Protein 3VGP (pdb70)

Nearest PDB structures (foldseek):
  3vgp-assembly1_A  TM=1.006E+00  e=9.766E-30  Archaeoglobus fulgidus DSM 4304
  3vu0-assembly2_B  TM=8.487E-01  e=3.872E-16  Archaeoglobus fulgidus DSM 4304
  3vu0-assembly3_C  TM=8.153E-01  e=1.869E-16  Archaeoglobus fulgidus DSM 4304
  3vu0-assembly1_A  TM=8.130E-01  e=3.227E-16  Archaeoglobus fulgidus DSM 4304
  7zlj-assembly1_A  TM=4.701E-01  e=3.801E-03  Caenorhabditis elegans

Sequence (157 aa):
GPDLTEDWKEALEWRTSLEEQNYNPYEKPEYSVSWWDYGNWILYVSKKAVVANNFQAGAVDAAKFFTAKSEDEAIKIAKKRGVRYVVTADEITKDANNTKFPAIRIAGYNVDLTEGEILNFFNHTVLYRLHENAENLTHFRLVKEFGDVKIFEVVGS

Radius of gyration: 15.08 Å; Cα contacts (8 Å, |Δi|>4): 230; chains: 1; bounding box: 33×29×49 Å

Solvent-accessible surface area: 8640 Å² total

InterPro domains:
  IPR003674 Oligosaccharyl transferase, STT3 subunit [PTHR13872] (5-544)
  IPR048307 Oligosaccharyl transferase STT3, N-terminal domain [PF02516] (8-360)
  IPR054479 AglB-like, core domain [PF22627] (433-523)

Structure (mmCIF, N/CA/C/O backbone):
data_3VGP
#
_entry.id   3VGP
#
_cell.length_a   47.046
_cell.length_b   47.046
_cell.length_c   159.822
_cell.angle_alpha   90.00
_cell.angle_beta   90.00
_cell.angle_gamma   90.00
#
_symmetry.space_group_name_H-M   'P 41 21 2'
#
loop_
_entity.id
_entity.type
_entity.pdbx_description
1 polymer 'Transmembrane oligosaccharyl transferase, putative'
2 water water
#
loop_
_atom_site.group_PDB
_atom_site.id
_atom_site.type_symbol
_atom_site.label_atom_id
_atom_site.label_alt_id
_atom_site.label_comp_id
_atom_site.label_asym_id
_atom_site.label_entity_id
_atom_site.label_seq_id
_atom_site.pdbx_PDB_ins_code
_atom_site.Cartn_x
_atom_site.Cartn_y
_atom_site.Cartn_z
_atom_site.occupancy
_atom_site.B_iso_or_equiv
_atom_site.auth_seq_id
_atom_site.au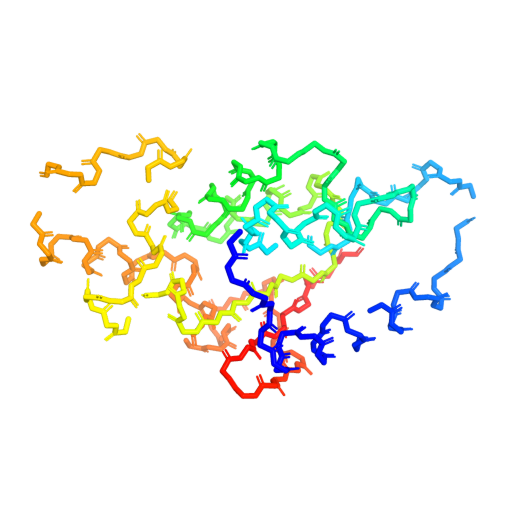th_comp_id
_atom_site.auth_asym_id
_atom_site.auth_atom_id
_atom_site.pdbx_PDB_model_num
ATOM 1 N N . GLY A 1 1 ? 26.069 24.622 33.264 1.00 32.16 428 GLY A N 1
ATOM 2 C CA . GLY A 1 1 ? 26.343 23.929 34.555 1.00 31.70 428 GLY A CA 1
ATOM 3 C C . GLY A 1 1 ? 27.519 22.978 34.445 1.00 32.21 428 GLY A C 1
ATOM 4 O O . GLY A 1 1 ? 28.190 22.947 33.416 1.00 32.25 428 GLY A O 1
ATOM 5 N N . PRO A 1 2 ? 27.799 22.188 35.493 1.00 32.39 429 PRO A N 1
ATOM 6 C CA . PRO A 1 2 ? 28.915 21.237 35.477 1.00 32.23 429 PRO A CA 1
ATOM 7 C C . PRO A 1 2 ? 28.802 20.213 34.348 1.00 31.42 429 PRO A C 1
ATOM 8 O O . PRO A 1 2 ? 27.703 19.894 33.892 1.00 30.87 429 PRO A O 1
ATOM 12 N N . ASP A 1 3 ? 29.944 19.709 33.894 1.00 29.98 430 ASP A N 1
ATOM 13 C CA . ASP A 1 3 ? 29.968 18.729 32.815 1.00 29.90 430 ASP A CA 1
ATOM 14 C C . ASP A 1 3 ? 29.134 17.504 33.167 1.00 29.15 430 ASP A C 1
ATOM 15 O O . ASP A 1 3 ? 29.022 17.131 34.333 1.00 29.92 430 ASP A O 1
ATOM 17 N N . LEU A 1 4 ? 28.544 16.883 32.149 1.00 29.15 431 LEU A N 1
ATOM 18 C CA . LEU A 1 4 ? 27.737 15.687 32.355 1.00 28.96 431 LEU A CA 1
ATOM 19 C C . LEU A 1 4 ? 28.633 14.580 32.886 1.00 29.07 431 LEU A C 1
ATOM 20 O O . LEU A 1 4 ? 29.800 14.486 32.505 1.00 29.06 431 LEU A O 1
ATOM 25 N N . THR A 1 5 ? 28.083 13.746 33.763 1.00 29.94 432 THR A N 1
ATOM 26 C CA . THR A 1 5 ? 28.835 12.638 34.333 1.00 30.08 432 THR A CA 1
ATOM 27 C C . THR A 1 5 ? 29.106 11.612 33.240 1.00 31.16 432 THR A C 1
ATOM 28 O O . THR A 1 5 ? 28.521 11.674 32.157 1.00 30.87 432 THR A O 1
ATOM 32 N N . GLU A 1 6 ? 29.988 10.664 33.533 1.00 30.90 433 GLU A N 1
ATOM 33 C CA . GLU A 1 6 ? 30.329 9.624 32.575 1.00 32.48 433 GLU A CA 1
ATOM 34 C C . GLU A 1 6 ? 29.112 8.769 32.245 1.00 31.26 433 GLU A C 1
ATOM 35 O O . GLU A 1 6 ? 28.927 8.361 31.098 1.00 31.61 433 GLU A O 1
ATOM 41 N N . ASP A 1 7 ? 28.282 8.499 33.248 1.00 29.58 434 ASP A N 1
ATOM 42 C CA . ASP A 1 7 ? 27.086 7.695 33.025 1.00 28.99 434 ASP A CA 1
ATOM 43 C C . ASP A 1 7 ? 26.149 8.405 32.059 1.00 29.03 434 ASP A C 1
ATOM 44 O O . ASP A 1 7 ? 25.536 7.770 31.203 1.00 27.39 434 ASP A O 1
ATOM 49 N N . TRP A 1 8 ? 26.033 9.723 32.200 1.00 27.77 435 TRP A N 1
ATOM 50 C CA . TRP A 1 8 ? 25.163 10.481 31.312 1.00 29.25 435 TRP A CA 1
ATOM 51 C C . TRP A 1 8 ? 25.709 10.480 29.894 1.00 29.99 435 TRP A C 1
ATOM 52 O O . TRP A 1 8 ? 24.958 10.291 28.936 1.00 30.48 435 TRP A O 1
ATOM 63 N N . LYS A 1 9 ? 27.016 10.692 29.757 1.00 30.61 436 LYS A N 1
ATOM 64 C CA . LYS A 1 9 ? 27.637 10.704 28.438 1.00 30.97 436 LYS A CA 1
ATOM 65 C C . LYS A 1 9 ? 27.466 9.350 27.759 1.00 30.24 436 LYS A C 1
ATOM 66 O O . LYS A 1 9 ? 27.200 9.283 26.560 1.00 28.94 436 LYS A O 1
ATOM 72 N N . GLU A 1 10 ? 27.617 8.281 28.539 1.00 29.97 437 GLU A N 1
ATOM 73 C CA . GLU A 1 10 ? 27.460 6.915 28.043 1.00 30.56 437 GLU A CA 1
ATOM 74 C C . GLU A 1 10 ? 26.023 6.660 27.602 1.00 28.61 437 GLU A C 1
ATOM 75 O O . GLU A 1 10 ? 25.777 6.069 26.551 1.00 28.43 437 GLU A O 1
ATOM 81 N N . ALA A 1 11 ? 25.076 7.087 28.430 1.00 26.52 438 ALA A N 1
ATOM 82 C CA . ALA A 1 11 ? 23.665 6.907 28.122 1.00 25.51 438 ALA A CA 1
ATOM 83 C C . ALA A 1 11 ? 23.329 7.643 26.830 1.00 25.85 438 ALA A C 1
ATOM 84 O O . ALA A 1 11 ? 22.657 7.103 25.952 1.00 25.64 438 ALA A O 1
ATOM 86 N N . LEU A 1 12 ? 23.801 8.881 26.714 1.00 25.65 439 LEU A N 1
ATOM 87 C CA . LEU A 1 12 ? 23.536 9.676 25.523 1.00 27.47 439 LEU A CA 1
ATOM 88 C C . LEU A 1 12 ? 24.154 9.039 24.285 1.00 27.32 439 LEU A C 1
ATOM 89 O O . LEU A 1 12 ? 23.590 9.122 23.196 1.00 28.21 439 LEU A O 1
ATOM 94 N N . GLU A 1 13 ? 25.305 8.395 24.455 1.00 27.49 440 GLU A N 1
ATOM 95 C CA . GLU A 1 13 ? 25.981 7.737 23.339 1.00 30.04 440 GLU A CA 1
ATOM 96 C C . GLU A 1 13 ? 25.239 6.469 22.921 1.00 28.66 440 GLU A C 1
ATOM 97 O O . GLU A 1 13 ? 25.181 6.134 21.736 1.00 29.56 440 GLU A O 1
ATOM 103 N N . TRP A 1 14 ? 24.677 5.761 23.896 1.00 26.68 441 TRP A N 1
ATOM 104 C CA . TRP A 1 14 ? 23.927 4.542 23.610 1.00 23.11 441 TRP A CA 1
ATOM 105 C C . TRP A 1 14 ? 22.673 4.897 22.815 1.00 22.55 441 TRP A C 1
ATOM 106 O O . TRP A 1 14 ? 22.287 4.184 21.885 1.00 21.70 441 TRP A O 1
ATOM 125 N N . ARG A 1 16 ? 22.221 7.712 20.980 1.00 27.69 443 ARG A N 1
ATOM 126 C CA . ARG A 1 16 ? 22.596 8.260 19.681 1.00 29.45 443 ARG A CA 1
ATOM 127 C C . ARG A 1 16 ? 22.828 7.098 18.721 1.00 30.63 443 ARG A C 1
ATOM 128 O O . ARG A 1 16 ? 22.376 7.122 17.578 1.00 31.78 443 ARG A O 1
ATOM 130 N N . THR A 1 17 ? 23.526 6.075 19.203 1.00 30.78 444 THR A N 1
ATOM 131 C CA . THR 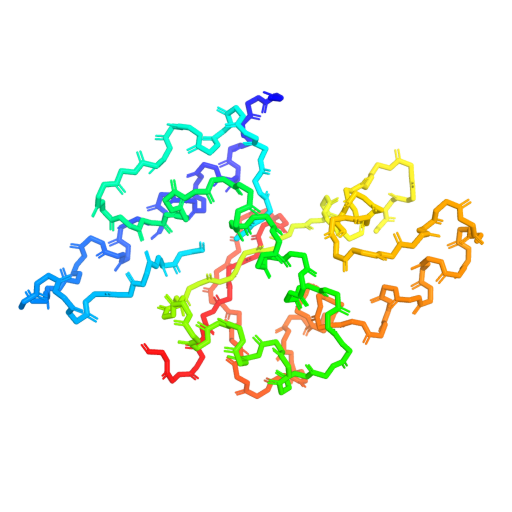A 1 17 ? 23.817 4.896 18.399 1.00 31.31 444 THR A CA 1
ATOM 132 C C . THR A 1 17 ? 22.524 4.199 17.995 1.00 30.98 444 THR A C 1
ATOM 133 O O . THR A 1 17 ? 22.374 3.751 16.860 1.00 30.67 444 THR A O 1
ATOM 137 N N . SER A 1 18 ? 21.581 4.117 18.926 1.00 29.01 445 SER A N 1
ATOM 138 C CA . SER A 1 18 ? 20.302 3.478 18.644 1.00 31.24 445 SER A CA 1
ATOM 139 C C . SER A 1 18 ? 19.488 4.295 17.644 1.00 31.72 445 SER A C 1
ATOM 140 O O . SER A 1 18 ? 18.748 3.739 16.834 1.00 33.50 445 SER A O 1
ATOM 143 N N . LEU A 1 19 ? 19.631 5.617 17.705 1.00 32.64 446 LEU A N 1
ATOM 144 C CA . LEU A 1 19 ? 18.901 6.519 16.815 1.00 32.55 446 LEU A CA 1
ATOM 145 C C . LEU A 1 19 ? 19.572 6.680 15.456 1.00 34.23 446 LEU A C 1
ATOM 146 O O . LEU A 1 19 ? 18.911 6.948 14.458 1.00 33.18 446 LEU A O 1
ATOM 151 N N . GLU A 1 20 ? 20.890 6.529 15.427 1.00 36.79 447 GLU A N 1
ATOM 152 C CA . GLU A 1 20 ? 21.660 6.674 14.189 1.00 39.34 447 GLU A CA 1
ATOM 153 C C . GLU A 1 20 ? 21.187 5.734 13.078 1.00 40.09 447 GLU A C 1
ATOM 154 O O . GLU A 1 20 ? 21.335 6.025 11.894 1.00 39.90 447 GLU A O 1
ATOM 160 N N . GLU A 1 21 ? 20.623 4.604 13.484 1.00 41.47 448 GLU A N 1
ATOM 161 C CA . GLU A 1 21 ? 20.138 3.577 12.568 1.00 44.21 448 GLU A CA 1
ATOM 162 C C . GLU A 1 21 ? 18.813 3.934 11.884 1.00 44.49 448 GLU A C 1
ATOM 163 O O . GLU A 1 21 ? 18.423 3.313 10.896 1.00 45.87 448 GLU A O 1
ATOM 169 N N . GLN A 1 22 ? 18.122 4.937 12.414 1.00 45.65 449 GLN A N 1
ATOM 170 C CA . GLN A 1 22 ? 16.838 5.355 11.855 1.00 45.46 449 GLN A CA 1
ATOM 171 C C . GLN A 1 22 ? 16.966 5.965 10.462 1.00 45.83 449 GLN A C 1
ATOM 172 O O . GLN A 1 22 ? 17.920 6.691 10.175 1.00 45.79 449 GLN A O 1
ATOM 174 N N . ASN A 1 23 ? 15.997 5.656 9.602 1.00 45.65 450 ASN A N 1
ATOM 175 C CA . ASN A 1 23 ? 15.957 6.166 8.233 1.00 46.37 450 ASN A CA 1
ATOM 176 C C . ASN A 1 23 ? 14.529 6.600 7.913 1.00 46.37 450 ASN A C 1
ATOM 177 O O . ASN A 1 23 ? 13.604 5.784 7.926 1.00 46.43 450 ASN A O 1
ATOM 182 N N . TYR A 1 24 ? 14.356 7.885 7.622 1.00 46.22 451 TYR A N 1
ATOM 183 C CA . TYR A 1 24 ? 13.041 8.428 7.303 1.00 46.19 451 TYR A CA 1
ATOM 184 C C . TYR A 1 24 ? 12.967 8.869 5.848 1.00 46.93 451 TYR A C 1
ATOM 185 O O . TYR A 1 24 ? 13.857 9.560 5.352 1.00 48.89 451 TYR A O 1
ATOM 194 N N . ASN A 1 26 ? 11.300 10.792 4.208 1.00 45.24 453 ASN A N 1
ATOM 195 C CA . ASN A 1 26 ? 11.082 12.219 4.367 1.00 44.85 453 ASN A CA 1
ATOM 196 C C . ASN A 1 26 ? 11.549 12.694 5.748 1.00 44.11 453 ASN A C 1
ATOM 197 O O . ASN A 1 26 ? 11.377 12.001 6.754 1.00 44.56 453 ASN A O 1
ATOM 199 N N . PRO A 1 27 ? 12.137 13.898 5.816 1.00 44.19 454 PRO A N 1
ATOM 200 C CA . PRO A 1 27 ? 12.623 14.450 7.086 1.00 42.83 454 PRO A CA 1
ATOM 201 C C . PRO A 1 27 ? 11.478 15.009 7.932 1.00 41.71 454 PRO A C 1
ATOM 202 O O . PRO A 1 27 ? 11.657 15.380 9.097 1.00 41.72 454 PRO A O 1
ATOM 206 N N . TYR A 1 28 ? 10.290 15.022 7.338 1.00 41.29 455 TYR A N 1
ATOM 207 C CA . TYR A 1 28 ? 9.100 15.541 7.993 1.00 38.81 455 TYR A CA 1
ATOM 208 C C . TYR A 1 28 ? 8.355 14.519 8.840 1.00 37.87 455 TYR A C 1
ATOM 209 O O . TYR A 1 28 ? 7.566 14.896 9.706 1.00 37.19 455 TYR A O 1
ATOM 218 N N . GLU A 1 29 ? 8.601 13.232 8.609 1.00 36.52 456 GLU A N 1
ATOM 219 C CA . GLU A 1 29 ? 7.947 12.203 9.413 1.00 36.31 456 GLU A CA 1
ATOM 220 C C . GLU A 1 29 ? 8.713 12.086 10.729 1.00 35.12 456 GLU A C 1
ATOM 221 O O . GLU A 1 29 ? 8.211 11.534 11.710 1.00 35.59 456 GLU A O 1
ATOM 223 N N . LYS A 1 30 ? 9.927 12.627 10.734 1.00 33.11 457 LYS A N 1
ATOM 224 C CA . LYS A 1 30 ? 10.801 12.590 11.897 1.00 31.81 457 LYS A CA 1
ATOM 225 C C . LYS A 1 30 ? 10.200 13.323 13.094 1.00 29.39 457 LYS A C 1
ATOM 226 O O . LYS A 1 30 ? 9.634 14.401 12.950 1.00 29.27 457 LYS A O 1
ATOM 232 N N . PRO A 1 31 ? 10.317 12.737 14.296 1.00 29.22 458 PRO A N 1
ATOM 233 C CA . PRO A 1 31 ? 9.788 13.328 15.532 1.00 27.49 458 PRO A CA 1
ATOM 234 C C . PRO A 1 31 ? 10.361 14.718 15.810 1.00 26.34 458 PRO A C 1
ATOM 235 O O . PRO A 1 31 ? 11.448 15.048 15.330 1.00 26.74 458 PRO A O 1
ATOM 239 N N . GLU A 1 32 ? 9.636 15.529 16.582 1.00 22.63 459 GLU A N 1
ATOM 240 C CA . GLU A 1 32 ? 10.131 16.861 16.926 1.00 22.11 459 GLU A CA 1
ATOM 241 C C . GLU A 1 32 ? 11.502 16.656 17.556 1.00 22.01 459 GLU A C 1
ATOM 242 O O . GLU A 1 32 ? 12.445 17.395 17.278 1.00 23.10 459 GLU A O 1
ATOM 248 N N . TYR A 1 33 ? 11.597 15.650 18.421 1.00 19.34 460 TYR A N 1
ATOM 249 C CA . TYR A 1 33 ? 12.863 15.267 19.032 1.00 17.53 460 TYR A CA 1
ATOM 250 C C . TYR A 1 33 ? 12.725 13.863 19.611 1.00 17.73 460 TYR A C 1
ATOM 251 O O . TYR A 1 33 ? 11.622 13.417 19.919 1.00 18.33 460 TYR A O 1
ATOM 260 N N . SER A 1 34 ? 13.850 13.170 19.737 1.00 17.03 461 SER A N 1
ATOM 261 C CA . SER A 1 34 ? 13.861 11.784 20.187 1.00 17.72 461 SER A CA 1
ATOM 262 C C . SER A 1 34 ? 14.055 11.492 21.662 1.00 17.58 461 SER A C 1
ATOM 263 O O . SER A 1 34 ? 13.571 10.475 22.157 1.00 16.19 461 SER A O 1
ATOM 266 N N . VAL A 1 35 ? 14.769 12.365 22.356 1.00 16.42 462 VAL A N 1
ATOM 267 C CA . VAL A 1 35 ? 15.054 12.132 23.762 1.00 16.19 462 VAL A CA 1
ATOM 268 C C . VAL A 1 35 ? 14.491 13.194 24.688 1.00 16.26 462 VAL A C 1
ATOM 269 O O . VAL A 1 35 ? 14.691 14.388 24.472 1.00 16.25 462 VAL A O 1
ATOM 281 N N . SER A 1 37 ? 14.651 14.556 28.435 1.00 20.32 464 SER A N 1
ATOM 282 C CA . SER A 1 37 ? 15.423 14.507 29.668 1.00 21.62 464 SER A CA 1
ATOM 283 C C . SER A 1 37 ? 15.459 15.903 30.273 1.00 22.71 464 SER A C 1
ATOM 284 O O . SER A 1 37 ? 15.037 16.871 29.634 1.00 20.90 464 SER A O 1
ATOM 287 N N . TRP A 1 38 ? 15.954 16.000 31.504 1.00 21.31 465 TRP A N 1
ATOM 288 C CA . TRP A 1 38 ? 16.056 17.279 32.187 1.00 22.24 465 TRP A CA 1
ATOM 289 C C . TRP A 1 38 ? 17.457 17.800 31.926 1.00 23.35 465 TRP A C 1
ATOM 290 O O . TRP A 1 38 ? 18.433 17.313 32.496 1.00 23.86 465 TRP A O 1
ATOM 301 N N . TRP A 1 39 ? 17.542 18.802 31.061 1.00 24.94 466 TRP A N 1
ATOM 302 C CA . TRP A 1 39 ? 18.820 19.369 30.677 1.00 25.45 466 TRP A CA 1
ATOM 303 C C . TRP A 1 39 ? 19.243 20.645 31.369 1.00 24.99 466 TRP A C 1
ATOM 304 O O . TRP A 1 39 ? 18.418 21.449 31.795 1.00 24.97 466 TRP A O 1
ATOM 315 N N . ASP A 1 40 ? 20.558 20.804 31.456 1.00 26.84 467 ASP A N 1
ATOM 316 C CA . ASP A 1 40 ? 21.176 22.010 31.974 1.00 28.05 467 ASP A CA 1
ATOM 317 C C . ASP A 1 40 ? 21.563 22.649 30.645 1.00 26.04 467 ASP A C 1
ATOM 318 O O . ASP A 1 40 ? 22.082 21.966 29.758 1.00 26.39 467 ASP A O 1
ATOM 323 N N . TYR A 1 41 ? 21.290 23.936 30.489 1.00 26.50 468 TYR A N 1
ATOM 324 C CA . TYR A 1 41 ? 21.596 24.620 29.241 1.00 26.39 468 TYR A CA 1
ATOM 325 C C . TYR A 1 41 ? 23.006 24.362 28.716 1.00 27.29 468 TYR A C 1
ATOM 326 O O . TYR A 1 41 ? 23.191 24.081 27.532 1.00 25.66 468 TYR A O 1
ATOM 335 N N . GLY A 1 42 ? 23.996 24.451 29.599 1.00 27.59 469 GLY A N 1
ATOM 336 C CA . GLY A 1 42 ? 25.374 24.233 29.191 1.00 28.72 469 GLY A CA 1
ATOM 337 C C . GLY A 1 42 ? 25.643 22.899 28.522 1.00 28.78 469 GLY A C 1
ATOM 338 O O . GLY A 1 42 ? 26.497 22.801 27.643 1.00 30.83 469 GLY A O 1
ATOM 339 N N . ASN A 1 43 ? 24.919 21.868 28.943 1.00 28.66 470 ASN A N 1
ATOM 340 C CA . ASN A 1 43 ? 25.075 20.533 28.381 1.00 28.76 470 ASN A CA 1
ATOM 341 C C . ASN A 1 43 ? 24.273 20.414 27.082 1.00 27.97 470 ASN A C 1
AT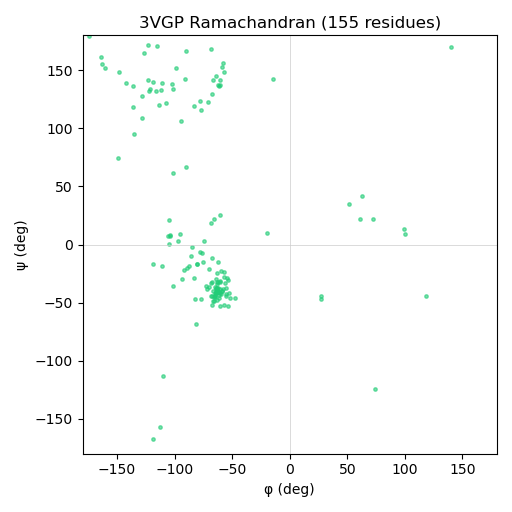OM 342 O O . ASN A 1 43 ? 24.770 19.925 26.066 1.00 28.55 470 ASN A O 1
ATOM 347 N N . TRP A 1 44 ? 23.027 20.876 27.138 1.00 26.06 471 TRP A N 1
ATOM 348 C CA . TRP A 1 44 ? 22.096 20.844 26.009 1.00 24.54 471 TRP A CA 1
ATOM 349 C C . TRP A 1 44 ? 22.659 21.476 24.736 1.00 25.72 471 TRP A C 1
ATOM 350 O O . TRP A 1 44 ? 22.476 20.953 23.637 1.00 24.35 471 TRP A O 1
ATOM 361 N N . ILE A 1 45 ? 23.347 22.601 24.883 1.00 26.57 472 ILE A N 1
ATOM 362 C CA . ILE A 1 45 ? 23.905 23.297 23.730 1.00 27.85 472 ILE A CA 1
ATOM 363 C C . ILE A 1 45 ? 24.843 22.422 22.898 1.00 28.76 472 ILE A C 1
ATOM 364 O O . ILE A 1 45 ? 25.034 22.662 21.702 1.00 28.82 472 ILE A O 1
ATOM 369 N N . LEU A 1 46 ? 25.414 21.399 23.528 1.00 27.76 473 LEU A N 1
ATOM 370 C CA . LEU A 1 46 ? 26.339 20.494 22.855 1.00 29.07 473 LEU A CA 1
ATOM 371 C C . LEU A 1 46 ? 25.632 19.430 22.016 1.00 29.68 473 LEU A C 1
ATOM 372 O O . LEU A 1 46 ? 26.246 18.799 21.156 1.00 30.09 473 LEU A O 1
ATOM 377 N N . TYR A 1 47 ? 24.341 19.235 22.257 1.00 28.63 474 TYR A N 1
ATOM 378 C CA . TYR A 1 47 ? 23.591 18.216 21.529 1.00 28.10 474 TYR A CA 1
ATOM 379 C C . TYR A 1 47 ? 22.548 18.744 20.546 1.00 27.77 474 TYR A C 1
ATOM 380 O O . TYR A 1 47 ? 22.111 18.015 19.653 1.00 26.72 474 TYR A O 1
ATOM 389 N N . VAL A 1 48 ? 22.153 20.004 20.698 1.00 26.73 475 VAL A N 1
ATOM 390 C CA . VAL A 1 48 ? 21.143 20.579 19.819 1.00 26.05 475 VAL A CA 1
ATOM 391 C C . VAL A 1 48 ? 21.643 20.723 18.379 1.00 27.51 475 VAL A C 1
ATOM 392 O O . VAL A 1 48 ? 22.736 21.237 18.133 1.00 28.87 475 VAL A O 1
ATOM 396 N N . SER A 1 49 ? 20.839 20.231 17.439 1.00 27.29 476 SER A N 1
ATOM 397 C CA . SER A 1 49 ? 21.136 20.288 16.006 1.00 26.86 476 SER A CA 1
ATOM 398 C C . SER A 1 49 ? 19.914 19.749 15.270 1.00 25.80 476 SER A C 1
ATOM 399 O O . SER A 1 49 ? 18.935 19.356 15.902 1.00 24.32 476 SER A O 1
ATOM 402 N N . LYS A 1 50 ? 19.964 19.720 13.941 1.00 26.37 477 LYS A N 1
ATOM 403 C CA . LYS A 1 50 ? 18.827 19.221 13.174 1.00 27.32 477 LYS A CA 1
ATOM 404 C C . LYS A 1 50 ? 18.686 17.697 13.216 1.00 28.87 477 LYS A C 1
ATOM 405 O O . LYS A 1 50 ? 17.805 17.128 12.569 1.00 30.18 477 LYS A O 1
ATOM 411 N N . LYS A 1 51 ? 19.554 17.038 13.977 1.00 28.07 478 LYS A N 1
ATOM 412 C CA . LYS A 1 51 ? 19.480 15.588 14.130 1.00 27.15 478 LYS A CA 1
ATOM 413 C C . LYS A 1 51 ? 18.230 15.329 14.966 1.00 26.83 478 LYS A C 1
ATOM 414 O O . LYS A 1 51 ? 17.678 14.228 14.973 1.00 27.63 478 LYS A O 1
ATOM 416 N N . ALA A 1 52 ? 17.804 16.365 15.682 1.00 24.90 479 ALA A N 1
ATOM 417 C CA . ALA A 1 52 ? 16.613 16.309 16.515 1.00 23.84 479 ALA A CA 1
ATOM 418 C C . ALA A 1 52 ? 16.704 15.289 17.648 1.00 23.24 479 ALA A C 1
ATOM 419 O O . ALA A 1 52 ? 15.744 14.574 17.917 1.00 22.75 479 ALA A O 1
ATOM 421 N N . VAL A 1 53 ? 17.859 15.214 18.299 1.00 22.03 480 VAL A N 1
ATOM 422 C CA . VAL A 1 53 ? 18.020 14.300 19.422 1.00 24.21 480 VAL A CA 1
ATOM 423 C C . VAL A 1 53 ? 17.320 14.961 20.611 1.00 23.30 480 VAL A C 1
ATOM 424 O O . VAL A 1 53 ? 16.544 14.327 21.327 1.00 23.25 480 VAL A O 1
ATOM 428 N N . VAL A 1 54 ? 17.592 16.247 20.802 1.00 23.12 481 VAL A N 1
ATOM 429 C CA . VAL A 1 54 ? 16.984 17.016 21.883 1.00 23.17 481 VAL A CA 1
ATOM 430 C C . VAL A 1 54 ? 16.106 18.113 21.295 1.00 22.27 481 VAL A C 1
ATOM 431 O O . VAL A 1 54 ? 16.118 18.347 20.087 1.00 22.60 481 VAL A O 1
ATOM 435 N N . ALA A 1 55 ? 15.342 18.785 22.151 1.00 23.35 482 ALA A N 1
ATOM 436 C CA . ALA A 1 55 ? 14.456 19.855 21.704 1.00 21.94 482 ALA A CA 1
ATOM 437 C C . ALA A 1 55 ? 15.225 21.009 21.061 1.00 22.59 482 ALA A C 1
ATOM 438 O O . ALA A 1 55 ? 16.256 21.441 21.578 1.00 23.86 482 ALA A O 1
ATOM 440 N N . ASN A 1 56 ? 14.710 21.506 19.939 1.00 22.40 483 ASN A N 1
ATOM 441 C CA . ASN A 1 56 ? 15.333 22.617 19.220 1.00 22.98 483 ASN A CA 1
ATOM 442 C C . ASN A 1 56 ? 15.384 23.883 20.062 1.00 22.73 483 ASN A C 1
ATOM 443 O O . ASN A 1 56 ? 16.299 24.694 19.921 1.00 23.85 483 ASN A O 1
ATOM 448 N N . ASN A 1 57 ? 14.382 24.054 20.922 1.00 21.52 484 ASN A N 1
ATOM 449 C CA . ASN A 1 57 ? 14.282 25.222 21.789 1.00 20.65 484 ASN A CA 1
ATOM 450 C C . ASN A 1 57 ? 14.450 24.749 23.230 1.00 20.95 484 ASN A C 1
ATOM 451 O O . ASN A 1 57 ? 13.670 23.931 23.715 1.00 19.99 484 ASN A O 1
ATOM 456 N N . PHE A 1 58 ? 15.474 25.262 23.905 1.00 21.34 485 PHE A N 1
ATOM 457 C CA . PHE A 1 58 ? 15.759 24.854 25.276 1.00 20.15 485 PHE A CA 1
ATOM 458 C C . PHE A 1 58 ? 14.596 24.978 26.2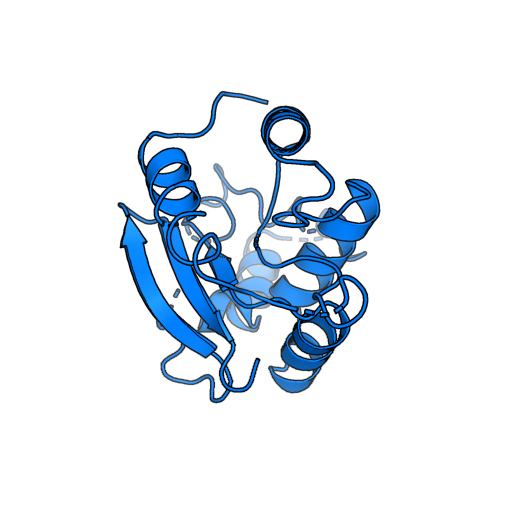46 1.00 21.20 485 PHE A C 1
ATOM 459 O O . PHE A 1 58 ? 14.264 24.016 26.935 1.00 21.51 485 PHE A O 1
ATOM 467 N N . GLN A 1 59 ? 13.991 26.162 26.312 1.00 22.16 486 GLN A N 1
ATOM 468 C CA . GLN A 1 59 ? 12.875 26.405 27.218 1.00 24.66 486 GLN A CA 1
ATOM 469 C C . GLN A 1 59 ? 11.679 25.491 26.968 1.00 23.41 486 GLN A C 1
ATOM 470 O O . GLN A 1 59 ? 11.060 24.993 27.914 1.00 22.24 486 GLN A O 1
ATOM 476 N N . ALA A 1 60 ? 11.344 25.278 25.698 1.00 22.41 487 ALA A N 1
ATOM 477 C CA . ALA A 1 60 ? 10.219 24.420 25.351 1.00 22.22 487 ALA A CA 1
ATOM 478 C C . ALA A 1 60 ? 10.509 22.995 25.809 1.00 20.88 487 ALA A C 1
ATOM 479 O O . ALA A 1 60 ? 9.630 22.304 26.325 1.00 21.06 487 ALA A O 1
ATOM 481 N N . GLY A 1 61 ? 11.750 22.563 25.622 1.00 18.88 488 GLY A N 1
ATOM 482 C CA . GLY A 1 61 ? 12.138 21.227 26.033 1.00 18.33 488 GLY A CA 1
ATOM 483 C C . GLY A 1 61 ? 12.060 21.071 27.541 1.00 18.72 488 GLY A C 1
ATOM 484 O O . GLY A 1 61 ? 11.683 20.011 28.047 1.00 16.96 488 GLY A O 1
ATOM 485 N N . ALA A 1 62 ? 12.412 22.130 28.263 1.00 17.17 489 ALA A N 1
ATOM 486 C CA . ALA A 1 62 ? 12.381 22.101 29.723 1.00 19.18 489 ALA A CA 1
ATOM 487 C C . ALA A 1 62 ? 10.941 22.014 30.219 1.00 19.04 489 ALA A C 1
ATOM 488 O O . ALA A 1 62 ? 10.629 21.241 31.124 1.00 18.20 489 ALA A O 1
ATOM 490 N N . VAL A 1 63 ? 10.061 22.812 29.624 1.00 18.11 490 VAL A N 1
ATOM 491 C CA . VAL A 1 63 ? 8.663 22.798 30.024 1.00 18.70 490 VAL A CA 1
ATOM 492 C C . VAL A 1 63 ? 8.063 21.439 29.697 1.00 16.19 490 VAL A C 1
ATOM 493 O O . VAL A 1 63 ? 7.305 20.892 30.492 1.00 16.82 490 VAL A O 1
ATOM 497 N N . ASP A 1 64 ? 8.401 20.896 28.528 1.00 16.60 491 ASP A N 1
ATOM 498 C CA . ASP A 1 64 ? 7.897 19.577 28.141 1.00 16.24 491 ASP A CA 1
ATOM 499 C C . ASP A 1 64 ? 8.285 18.552 29.205 1.00 15.44 491 ASP A C 1
ATOM 500 O O . ASP A 1 64 ? 7.448 17.802 29.701 1.00 16.37 491 ASP A O 1
ATOM 505 N N . ALA A 1 65 ? 9.570 18.510 29.534 1.00 15.09 492 ALA A N 1
ATOM 506 C CA . ALA A 1 65 ? 10.057 17.547 30.513 1.00 13.39 492 ALA A CA 1
ATOM 507 C C . ALA A 1 65 ? 9.451 17.741 31.898 1.00 14.70 492 ALA A C 1
ATOM 508 O O . ALA A 1 65 ? 9.102 16.772 32.565 1.00 15.31 492 ALA A O 1
ATOM 510 N N . ALA A 1 66 ? 9.318 18.990 32.328 1.00 15.12 493 ALA A N 1
ATOM 511 C CA . ALA A 1 66 ? 8.748 19.266 33.641 1.00 15.30 493 ALA A CA 1
ATOM 512 C C . ALA A 1 66 ? 7.276 18.843 33.707 1.00 16.21 493 ALA A C 1
ATOM 513 O O . ALA A 1 66 ? 6.846 18.219 34.676 1.00 16.82 493 ALA A O 1
ATOM 515 N N . LYS A 1 67 ? 6.502 19.175 32.679 1.00 14.98 494 LYS A N 1
ATOM 516 C CA . LYS A 1 67 ? 5.092 18.799 32.659 1.00 17.02 494 LYS A CA 1
ATOM 517 C C . LYS A 1 67 ? 4.955 17.281 32.635 1.00 16.06 494 LYS A C 1
ATOM 518 O O . LYS A 1 67 ? 4.056 16.709 33.254 1.00 17.84 494 LYS A O 1
ATOM 524 N N . PHE A 1 68 ? 5.856 16.633 31.910 1.00 15.74 495 PHE A N 1
ATOM 525 C CA . PHE A 1 68 ? 5.845 15.182 31.790 1.00 16.44 495 PHE A CA 1
ATOM 526 C C . PHE A 1 68 ? 6.187 14.523 33.122 1.00 15.88 495 PHE A C 1
ATOM 527 O O . PHE A 1 68 ? 5.450 13.666 33.608 1.00 17.29 495 PHE A O 1
ATOM 535 N N . PHE A 1 69 ? 7.303 14.935 33.716 1.00 15.80 496 PHE A N 1
ATOM 536 C CA . PHE A 1 69 ? 7.741 14.349 34.974 1.00 15.86 496 PHE A CA 1
ATOM 537 C C . PHE A 1 69 ? 6.794 14.594 36.142 1.00 17.05 496 PHE A C 1
ATOM 538 O O . PHE A 1 69 ? 6.600 13.703 36.970 1.00 18.23 496 PHE A O 1
ATOM 546 N N . THR A 1 70 ? 6.188 15.777 36.200 1.00 17.51 497 THR A N 1
ATOM 547 C CA . THR A 1 70 ? 5.273 16.098 37.295 1.00 17.70 497 THR A CA 1
ATOM 548 C C . THR A 1 70 ? 3.835 15.627 37.089 1.00 19.64 497 THR A C 1
ATOM 549 O O . THR A 1 70 ? 2.988 15.809 37.970 1.00 20.96 497 THR A O 1
ATOM 553 N N . ALA A 1 71 ? 3.550 15.016 35.942 1.00 19.90 498 ALA A N 1
ATOM 554 C CA . ALA A 1 71 ? 2.202 14.523 35.679 1.00 20.86 498 ALA A CA 1
ATOM 555 C C . ALA A 1 71 ? 1.821 13.479 36.723 1.00 22.40 498 ALA A C 1
ATOM 556 O O . ALA A 1 71 ? 2.656 12.680 37.144 1.00 21.51 498 ALA A O 1
ATOM 558 N N . LYS A 1 72 ? 0.559 13.497 37.144 1.00 24.21 499 LYS A N 1
ATOM 559 C CA . LYS A 1 72 ? 0.069 12.540 38.131 1.00 26.56 499 LYS A CA 1
ATOM 560 C C . LYS A 1 72 ? -0.522 11.307 37.453 1.00 27.42 499 LYS A C 1
ATOM 561 O O . LYS A 1 72 ? -0.615 10.240 38.062 1.00 28.61 499 LYS A O 1
ATOM 567 N N . SER A 1 73 ? -0.924 11.456 36.195 1.00 26.14 500 SER A N 1
ATOM 568 C CA . SER A 1 73 ? -1.500 10.343 35.448 1.00 26.58 500 SER A CA 1
ATOM 569 C C . SER A 1 73 ? -0.655 10.025 34.223 1.00 25.09 500 SER A C 1
ATOM 570 O O . SER A 1 73 ? -0.168 10.924 33.540 1.00 23.97 500 SER A O 1
ATOM 573 N N . GLU A 1 74 ? -0.483 8.739 33.948 1.00 24.69 501 GLU A N 1
ATOM 574 C CA . GLU A 1 74 ? 0.308 8.318 32.801 1.00 24.77 501 GLU A CA 1
ATOM 575 C C . GLU 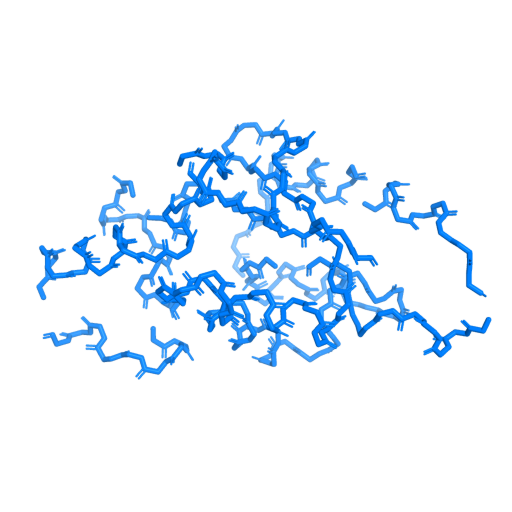A 1 74 ? -0.289 8.844 31.498 1.00 24.74 501 GLU A C 1
ATOM 576 O O . GLU A 1 74 ? 0.433 9.107 30.539 1.00 24.48 501 GLU A O 1
ATOM 582 N N . ASP A 1 75 ? -1.611 8.993 31.466 1.00 27.15 502 ASP A N 1
ATOM 583 C CA . ASP A 1 75 ? -2.288 9.496 30.274 1.00 27.33 502 ASP A CA 1
ATOM 584 C C 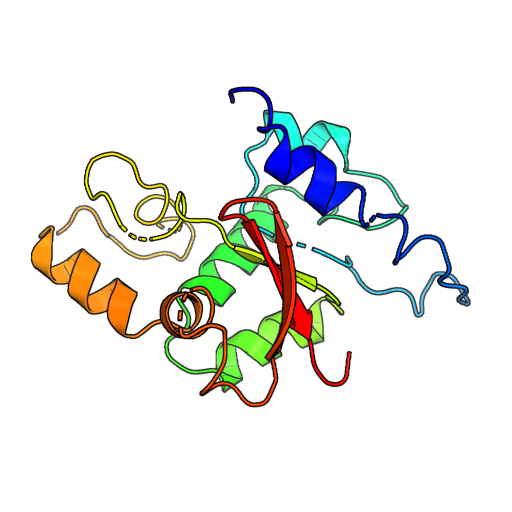. ASP A 1 75 ? -1.788 10.879 29.873 1.00 24.43 502 ASP A C 1
ATOM 585 O O . ASP A 1 75 ? -1.610 11.163 28.689 1.00 25.55 502 ASP A O 1
ATOM 590 N N . GLU A 1 76 ? -1.553 11.736 30.861 1.00 25.24 503 GLU A N 1
ATOM 591 C CA . GLU A 1 76 ? -1.062 13.085 30.600 1.00 23.81 503 GLU A CA 1
ATOM 592 C C . GLU A 1 76 ? 0.394 13.044 30.143 1.00 22.89 503 GLU A C 1
ATOM 593 O O . GLU A 1 76 ? 0.807 13.805 29.267 1.00 23.19 503 GLU A O 1
ATOM 595 N N . ALA A 1 77 ? 1.172 12.152 30.746 1.00 21.83 504 ALA A N 1
ATOM 596 C CA . ALA A 1 77 ? 2.581 12.021 30.400 1.00 21.04 504 ALA A CA 1
ATOM 597 C C . ALA A 1 77 ? 2.758 11.507 28.974 1.00 22.09 504 ALA A C 1
ATOM 598 O O . ALA A 1 77 ? 3.522 12.074 28.197 1.00 22.68 504 ALA A O 1
ATOM 600 N N . ILE A 1 78 ? 2.046 10.440 28.626 1.00 20.32 505 ILE A N 1
ATOM 601 C CA . ILE A 1 78 ? 2.169 9.871 27.294 1.00 21.89 505 ILE A CA 1
ATOM 602 C C . ILE A 1 78 ? 1.687 10.846 26.221 1.00 20.83 505 ILE A C 1
ATOM 603 O O . ILE A 1 78 ? 2.186 10.837 25.098 1.00 20.87 505 ILE A O 1
ATOM 608 N N . LYS A 1 79 ? 0.731 11.702 26.568 1.00 22.28 506 LYS A N 1
ATOM 609 C CA . LYS A 1 79 ? 0.227 12.684 25.610 1.00 21.90 506 LYS A CA 1
ATOM 610 C C . LYS A 1 79 ? 1.364 13.611 25.177 1.00 20.74 506 LYS A C 1
ATOM 611 O O . LYS A 1 79 ? 1.521 13.915 23.994 1.00 20.16 506 LYS A O 1
ATOM 617 N N . ILE A 1 80 ? 2.164 14.052 26.141 1.00 18.77 507 ILE A N 1
ATOM 618 C CA . ILE A 1 80 ? 3.289 14.933 25.850 1.00 19.00 507 ILE A CA 1
ATOM 619 C C . ILE A 1 80 ? 4.335 14.206 25.007 1.00 19.52 507 ILE A C 1
ATOM 620 O O . ILE A 1 80 ? 4.794 14.718 23.981 1.00 18.88 507 ILE A O 1
ATOM 625 N N . ALA A 1 81 ? 4.695 12.999 25.430 1.00 19.07 508 ALA A N 1
ATOM 626 C CA . ALA A 1 81 ? 5.682 12.210 24.709 1.00 18.98 508 ALA A CA 1
ATOM 627 C C . ALA A 1 81 ? 5.231 11.905 23.278 1.00 20.08 508 ALA A C 1
ATOM 628 O O . ALA A 1 81 ? 6.029 11.968 22.342 1.00 19.63 508 ALA A O 1
ATOM 630 N N . LYS A 1 82 ? 3.954 11.572 23.107 1.00 20.87 509 LYS A N 1
ATOM 631 C CA . LYS A 1 82 ? 3.431 11.262 21.779 1.00 22.36 509 LYS A CA 1
ATOM 632 C C . LYS A 1 82 ? 3.492 12.489 20.880 1.00 22.19 509 LYS A C 1
ATOM 633 O O . LYS A 1 82 ? 3.884 12.400 19.717 1.00 23.01 509 LYS A O 1
ATOM 639 N N . LYS A 1 83 ? 3.107 13.635 21.430 1.00 21.58 510 LYS A N 1
ATOM 640 C CA . LYS A 1 83 ? 3.108 14.884 20.684 1.00 23.92 510 LYS A CA 1
ATOM 641 C C . LYS A 1 83 ? 4.476 15.192 20.089 1.00 22.31 510 LYS A C 1
ATOM 642 O O . LYS A 1 83 ? 4.582 15.581 18.928 1.00 24.21 510 LYS A O 1
ATOM 648 N N . ARG A 1 84 ? 5.528 15.005 20.880 1.00 20.05 511 ARG A N 1
ATOM 649 C CA . ARG A 1 84 ? 6.877 15.287 20.406 1.00 18.64 511 ARG A CA 1
ATOM 650 C C . ARG A 1 84 ? 7.528 14.130 19.660 1.00 18.03 511 ARG A C 1
ATOM 651 O O . ARG A 1 84 ? 8.595 14.300 19.073 1.00 19.50 511 ARG A O 1
ATOM 659 N N . GLY A 1 85 ? 6.898 12.956 19.691 1.00 17.31 512 GLY A N 1
ATOM 660 C CA . GLY A 1 85 ? 7.453 11.799 19.006 1.00 17.85 512 GLY A CA 1
ATOM 661 C C . GLY A 1 85 ? 8.683 11.213 19.682 1.00 18.28 512 GLY A C 1
ATOM 662 O O . GLY A 1 85 ? 9.481 10.509 19.058 1.00 19.32 512 GLY A O 1
ATOM 663 N N . VAL A 1 86 ? 8.828 11.500 20.968 1.00 17.33 513 VAL A N 1
ATOM 664 C CA . VAL A 1 86 ? 9.951 11.015 21.761 1.00 17.28 513 VAL A CA 1
ATOM 665 C C . VAL A 1 86 ? 10.001 9.493 21.813 1.00 16.34 513 VAL A C 1
ATOM 666 O O . VAL A 1 86 ? 8.973 8.837 21.966 1.00 16.99 513 VAL A O 1
ATOM 670 N N . ARG A 1 87 ? 11.204 8.941 21.671 1.00 16.90 514 ARG A N 1
ATOM 671 C CA . ARG A 1 87 ? 11.394 7.495 21.736 1.00 16.03 514 ARG A CA 1
ATOM 672 C C . ARG A 1 87 ? 11.936 7.112 23.105 1.00 17.65 514 ARG A C 1
ATOM 673 O O . ARG A 1 87 ? 11.585 6.065 23.651 1.00 15.79 514 ARG A O 1
ATOM 681 N N . TYR A 1 88 ? 12.789 7.972 23.653 1.00 15.44 515 TYR A N 1
ATOM 682 C CA . TYR A 1 88 ? 13.393 7.718 24.954 1.00 14.46 515 TYR A CA 1
ATOM 683 C C . TYR A 1 88 ? 13.147 8.801 25.988 1.00 14.12 515 TYR A C 1
ATOM 684 O O . TYR A 1 88 ? 13.145 9.996 25.682 1.00 14.77 515 TYR A O 1
ATOM 693 N N . VAL A 1 89 ? 12.942 8.356 27.223 1.00 15.27 516 VAL A N 1
ATOM 694 C CA . VAL A 1 89 ? 12.766 9.241 28.364 1.00 14.13 516 VAL A CA 1
ATOM 695 C C . VAL A 1 89 ? 13.876 8.804 29.319 1.00 15.50 516 VAL A C 1
ATOM 696 O O . VAL A 1 89 ? 14.046 7.612 29.574 1.00 17.09 516 VAL A O 1
ATOM 700 N N . VAL A 1 90 ? 14.630 9.758 29.847 1.00 16.10 517 VAL A N 1
ATOM 701 C CA . VAL A 1 90 ? 15.742 9.416 30.727 1.00 16.23 517 VAL A CA 1
ATOM 702 C C . VAL A 1 90 ? 15.611 10.040 32.107 1.00 16.04 517 VAL A C 1
ATOM 703 O O . VAL A 1 90 ? 15.305 11.224 32.230 1.00 16.29 517 VAL A O 1
ATOM 707 N N . THR A 1 91 ? 15.851 9.235 33.138 1.00 15.25 518 THR A N 1
ATOM 708 C CA . THR A 1 91 ? 15.778 9.706 34.519 1.00 15.80 518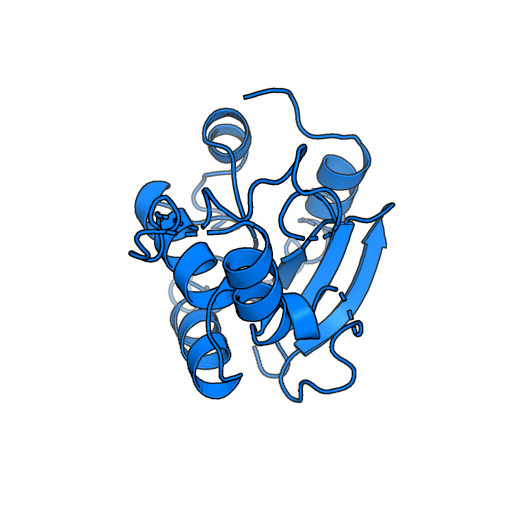 THR A CA 1
ATOM 709 C C . THR A 1 91 ? 17.113 9.439 35.214 1.00 17.18 518 THR A C 1
ATOM 710 O O . THR A 1 91 ? 17.995 8.794 34.652 1.00 17.19 518 THR A O 1
ATOM 714 N N . ALA A 1 92 ? 17.261 9.961 36.428 1.00 16.22 519 ALA A N 1
ATOM 715 C CA . ALA A 1 92 ? 18.480 9.773 37.214 1.00 16.83 519 ALA A CA 1
ATOM 716 C C . ALA A 1 92 ? 18.148 10.153 38.649 1.00 16.63 519 ALA A C 1
ATOM 717 O O . ALA A 1 92 ? 17.164 10.851 38.894 1.00 16.32 519 ALA A O 1
ATOM 719 N N . ASP A 1 93 ? 18.959 9.711 39.605 1.00 15.08 520 ASP A N 1
ATOM 720 C CA . ASP A 1 93 ? 18.668 10.033 41.001 1.00 17.27 520 ASP A CA 1
ATOM 721 C C . ASP A 1 93 ? 18.545 11.534 41.228 1.00 16.11 520 ASP A C 1
ATOM 722 O O . ASP A 1 93 ? 17.698 11.982 42.007 1.00 16.67 520 ASP A O 1
ATOM 727 N N . GLU A 1 94 ? 19.378 12.307 40.540 1.00 18.50 521 GLU A N 1
ATOM 728 C CA . GLU A 1 94 ? 19.388 13.763 40.699 1.00 19.31 521 GLU A CA 1
ATOM 729 C C . GLU A 1 94 ? 18.055 14.486 40.519 1.00 20.89 521 GLU A C 1
ATOM 730 O O . GLU A 1 94 ? 17.844 15.532 41.125 1.00 20.01 521 GLU A O 1
ATOM 736 N N . ILE A 1 95 ? 17.158 13.966 39.684 1.00 21.09 522 ILE A N 1
ATOM 737 C CA . ILE A 1 95 ? 15.883 14.654 39.500 1.00 18.89 522 ILE A CA 1
ATOM 738 C C . ILE A 1 95 ? 14.773 14.119 40.393 1.00 19.95 522 ILE A C 1
ATOM 739 O O . ILE A 1 95 ? 13.607 14.501 40.253 1.00 20.50 522 ILE A O 1
ATOM 744 N N . THR A 1 96 ? 15.141 13.245 41.328 1.00 19.83 523 THR A N 1
ATOM 745 C CA . THR A 1 96 ? 14.176 12.662 42.253 1.00 20.47 523 THR A CA 1
ATOM 746 C C . THR A 1 96 ? 14.412 13.221 43.651 1.00 19.75 523 THR A C 1
ATOM 747 O O . THR A 1 96 ? 15.346 13.994 43.869 1.00 21.92 523 THR A O 1
ATOM 759 N N . LYS A 1 98 ? 15.448 11.646 46.246 1.00 26.17 525 LYS A N 1
ATOM 760 C CA . LYS A 1 98 ? 16.307 10.731 46.992 1.00 28.13 525 LYS A CA 1
ATOM 761 C C . LYS A 1 98 ? 17.028 11.509 48.091 1.00 28.75 525 LYS A C 1
ATOM 762 O O . LYS A 1 98 ? 17.112 11.063 49.237 1.00 29.61 525 LYS A O 1
ATOM 768 N N . ASP A 1 99 ? 17.539 12.681 47.731 1.00 27.47 526 ASP A N 1
ATOM 769 C CA . ASP A 1 99 ? 18.244 13.541 48.673 1.00 28.24 526 ASP A CA 1
ATOM 770 C C . ASP A 1 99 ? 17.618 14.928 48.587 1.00 25.87 526 ASP A C 1
ATOM 771 O O . ASP A 1 99 ? 17.798 15.632 47.597 1.00 23.96 526 ASP A O 1
ATOM 776 N N . ALA A 1 100 ? 16.883 15.316 49.622 1.00 26.12 527 ALA A N 1
ATOM 777 C CA . ALA A 1 100 ? 16.223 16.618 49.638 1.00 26.48 527 ALA A CA 1
ATOM 778 C C . ALA A 1 100 ? 17.205 17.780 49.521 1.00 26.82 527 ALA A C 1
ATOM 779 O O . ALA A 1 100 ? 16.825 18.874 49.102 1.00 25.43 527 ALA A O 1
ATOM 781 N N . ASN A 1 101 ? 18.461 17.541 49.890 1.00 27.47 528 ASN A N 1
ATOM 782 C CA . ASN A 1 101 ? 19.491 18.578 49.832 1.00 28.87 528 ASN A CA 1
ATOM 783 C C . ASN A 1 101 ? 20.349 18.527 48.574 1.00 28.23 528 ASN A C 1
ATOM 784 O O . ASN A 1 101 ? 21.289 19.307 48.425 1.00 28.90 528 ASN A O 1
ATOM 789 N N . ASN A 1 102 ? 20.027 17.601 47.677 1.00 25.87 529 ASN A N 1
ATOM 790 C CA . ASN A 1 102 ? 20.748 17.457 46.418 1.00 24.53 529 ASN A CA 1
ATOM 791 C C . ASN A 1 102 ? 19.749 16.940 45.400 1.00 23.89 529 ASN A C 1
ATOM 792 O O . ASN A 1 102 ? 19.764 15.765 45.024 1.00 21.82 529 ASN A O 1
ATOM 797 N N . THR A 1 103 ? 18.872 17.835 44.959 1.00 21.79 530 THR A N 1
ATOM 798 C CA . THR A 1 103 ? 17.830 17.463 44.018 1.00 19.58 530 THR A CA 1
ATOM 799 C C . THR A 1 103 ? 17.441 18.585 43.064 1.00 20.08 530 THR A C 1
ATOM 800 O O . THR A 1 103 ? 17.489 19.764 43.411 1.00 21.03 530 THR A O 1
ATOM 804 N N . LYS A 1 104 ? 17.053 18.198 41.853 1.00 19.64 531 LYS A N 1
ATOM 805 C CA . LYS A 1 104 ? 16.625 19.150 40.841 1.00 18.31 531 LYS A CA 1
ATOM 806 C C . LYS A 1 104 ? 15.108 19.088 40.711 1.00 18.71 531 LYS A C 1
ATOM 807 O O . LYS A 1 104 ? 14.525 19.807 39.906 1.00 19.47 531 LYS A O 1
ATOM 813 N N . PHE A 1 105 ? 14.464 18.229 41.500 1.00 18.77 532 PHE A N 1
ATOM 814 C CA . PHE A 1 105 ? 13.011 18.115 41.412 1.00 17.76 532 PHE A CA 1
ATOM 815 C C . PHE A 1 105 ? 12.302 19.430 41.745 1.00 17.06 532 PHE A C 1
ATOM 816 O O . PHE A 1 105 ? 11.302 19.771 41.117 1.00 17.72 532 PHE A O 1
ATOM 824 N N . PRO A 1 106 ? 12.801 20.187 42.736 1.00 17.57 533 PRO A N 1
ATOM 825 C CA . PRO A 1 106 ? 12.102 21.446 43.014 1.00 18.40 533 PRO A CA 1
ATOM 826 C C . PRO A 1 106 ? 12.155 22.370 41.791 1.00 17.95 533 PRO A C 1
ATOM 827 O O . PRO A 1 106 ? 11.189 23.066 41.490 1.00 18.80 533 PRO A O 1
ATOM 831 N N . ALA A 1 107 ? 13.286 22.366 41.087 1.00 16.45 534 ALA A N 1
ATOM 832 C CA . ALA A 1 107 ? 13.447 23.192 39.896 1.00 18.05 534 ALA A CA 1
ATOM 833 C C . ALA A 1 107 ? 12.466 22.722 38.832 1.00 18.35 534 ALA A C 1
ATOM 834 O O . ALA A 1 107 ? 11.841 23.528 38.149 1.00 19.89 534 ALA A O 1
ATOM 836 N N . ILE A 1 108 ? 12.338 21.407 38.695 1.00 17.66 535 ILE A N 1
ATOM 837 C CA . ILE A 1 108 ? 11.413 20.836 37.726 1.00 17.18 535 ILE A CA 1
ATOM 838 C C . ILE A 1 108 ? 9.993 21.289 38.061 1.00 18.42 535 ILE A C 1
ATOM 839 O O . ILE A 1 108 ? 9.241 21.706 37.180 1.00 16.72 535 ILE A O 1
ATOM 852 N N . ARG A 1 110 ? 9.046 23.970 39.654 1.00 18.71 537 ARG A N 1
ATOM 853 C CA . ARG A 1 110 ? 8.899 25.393 39.347 1.00 20.29 537 ARG A CA 1
ATOM 854 C C . ARG A 1 110 ? 8.629 25.622 37.865 1.00 20.42 537 ARG A C 1
ATOM 855 O O . ARG A 1 110 ? 7.736 26.389 37.502 1.00 20.99 537 ARG A O 1
ATOM 863 N N . ILE A 1 111 ? 9.407 24.962 37.013 1.00 22.18 538 ILE A N 1
ATOM 864 C CA . ILE A 1 111 ? 9.245 25.100 35.568 1.00 22.02 538 ILE A CA 1
ATOM 865 C C . ILE A 1 111 ? 7.872 24.598 35.127 1.00 22.32 538 ILE A C 1
ATOM 866 O O . ILE A 1 111 ? 7.290 25.116 34.169 1.00 23.22 538 ILE A O 1
ATOM 871 N N . ALA A 1 112 ? 7.353 23.597 35.833 1.00 21.06 539 ALA A N 1
ATOM 872 C CA . ALA A 1 112 ? 6.040 23.043 35.519 1.00 21.67 539 ALA A CA 1
ATOM 873 C C . ALA A 1 112 ? 4.933 23.979 36.000 1.00 22.56 539 ALA A C 1
ATOM 874 O O . ALA A 1 112 ? 3.754 23.744 35.725 1.00 23.10 539 ALA A O 1
ATOM 876 N N . GLY A 1 113 ? 5.314 25.025 36.729 1.00 23.46 540 GLY A N 1
ATOM 877 C CA . GLY A 1 113 ? 4.334 25.984 37.212 1.00 25.30 540 GLY A CA 1
ATOM 878 C C . GLY A 1 113 ? 3.891 25.838 38.658 1.00 26.92 540 GLY A C 1
ATOM 879 O O . GLY A 1 113 ? 2.945 26.502 39.088 1.00 29.70 540 GLY A O 1
ATOM 880 N N . TYR A 1 114 ? 4.558 24.980 39.419 1.00 24.44 541 TYR A N 1
ATOM 881 C CA . TYR A 1 114 ? 4.189 24.793 40.816 1.00 26.24 541 TYR A CA 1
ATOM 882 C C . TYR A 1 114 ? 4.980 25.737 41.715 1.00 27.47 541 TYR A C 1
ATOM 883 O O . TYR A 1 114 ? 6.156 26.009 41.474 1.00 27.77 541 TYR A O 1
ATOM 892 N N . ASN A 1 115 ? 4.317 26.249 42.745 1.00 27.93 542 ASN A N 1
ATOM 893 C CA . ASN A 1 115 ? 4.951 27.157 43.691 1.00 29.24 542 ASN A CA 1
ATOM 894 C C . ASN A 1 115 ? 5.542 26.298 44.805 1.00 29.23 542 ASN A C 1
ATOM 895 O O . ASN A 1 115 ? 5.101 26.352 45.951 1.00 28.82 542 ASN A O 1
ATOM 900 N N . VAL A 1 116 ? 6.545 25.503 44.450 1.00 29.35 543 VAL A N 1
ATOM 901 C CA . VAL A 1 116 ? 7.203 24.594 45.382 1.00 28.71 543 VAL A CA 1
ATOM 902 C C . VAL A 1 116 ? 7.735 25.259 46.651 1.00 29.54 543 VAL A C 1
ATOM 903 O O . VAL A 1 116 ? 7.812 24.622 47.704 1.00 29.83 543 VAL A O 1
ATOM 907 N N . ASP A 1 117 ? 8.095 26.534 46.551 1.00 27.82 544 ASP A N 1
ATOM 908 C CA . ASP A 1 117 ? 8.636 27.265 47.690 1.00 30.06 544 ASP A CA 1
ATOM 909 C C . ASP A 1 117 ? 7.631 27.512 48.810 1.00 29.11 544 ASP A C 1
ATOM 910 O O . ASP A 1 117 ? 8.011 27.919 49.911 1.00 29.81 544 ASP A O 1
ATOM 915 N N . LEU A 1 118 ? 6.354 27.266 48.527 1.00 26.79 545 LEU A N 1
ATOM 916 C CA . LEU A 1 118 ? 5.301 27.424 49.525 1.00 25.95 545 LEU A CA 1
ATOM 917 C C . LEU A 1 118 ? 4.943 26.044 50.058 1.00 27.24 545 LEU A C 1
ATOM 918 O O . LEU A 1 118 ? 3.919 25.859 50.720 1.00 26.80 545 LEU A O 1
ATOM 931 N N . THR A 1 120 ? 6.286 22.435 52.144 1.00 25.90 547 THR A N 1
ATOM 932 C CA . THR A 1 120 ? 7.243 21.923 53.117 1.00 28.27 547 THR A CA 1
ATOM 933 C C . THR A 1 120 ? 7.975 20.759 52.457 1.00 29.69 547 THR A C 1
ATOM 934 O O . THR A 1 120 ? 7.525 20.239 51.437 1.00 27.35 547 THR A O 1
ATOM 938 N N . GLU A 1 121 ? 9.098 20.348 53.032 1.00 30.21 548 GLU A N 1
ATOM 939 C CA . GLU A 1 121 ? 9.852 19.238 52.463 1.00 30.80 548 GLU A CA 1
ATOM 940 C C . GLU A 1 121 ? 8.956 18.003 52.391 1.00 29.32 548 GLU A C 1
ATOM 941 O O . GLU A 1 121 ? 9.008 17.243 51.425 1.00 29.68 548 GLU A O 1
ATOM 947 N N . GLY A 1 122 ? 8.123 17.820 53.411 1.00 28.68 549 GLY A N 1
ATOM 948 C CA . GLY A 1 122 ? 7.219 16.683 53.440 1.00 28.69 549 GLY A CA 1
ATOM 949 C C . GLY A 1 122 ? 6.191 16.713 52.323 1.00 28.95 549 GLY A C 1
ATOM 950 O O . GLY A 1 122 ? 5.846 15.670 51.760 1.00 28.77 549 GLY A O 1
ATOM 951 N N . GLU A 1 123 ? 5.697 17.905 52.002 1.00 26.85 550 GLU A N 1
ATOM 952 C CA . GLU A 1 123 ? 4.708 18.061 50.939 1.00 26.61 550 GLU A CA 1
ATOM 953 C C . GLU A 1 123 ? 5.337 17.812 49.567 1.00 25.34 550 GLU A C 1
ATOM 954 O O . GLU A 1 123 ? 4.701 17.240 48.681 1.00 22.72 550 GLU A O 1
ATOM 960 N N . ILE A 1 124 ? 6.586 18.239 49.393 1.00 23.80 551 ILE A N 1
ATOM 961 C CA . ILE A 1 124 ? 7.284 18.040 48.125 1.00 23.18 551 ILE A CA 1
ATOM 962 C C . ILE A 1 124 ? 7.527 16.550 47.901 1.00 22.79 551 ILE A C 1
ATOM 963 O O . ILE A 1 124 ? 7.406 16.053 46.784 1.00 21.61 551 ILE A O 1
ATOM 968 N N . LEU A 1 125 ? 7.884 15.842 48.968 1.00 22.05 552 LEU A N 1
ATOM 969 C CA . LEU A 1 125 ? 8.130 14.410 48.871 1.00 21.99 552 LEU A CA 1
ATOM 970 C C . LEU A 1 125 ? 6.839 13.689 48.515 1.00 22.54 552 LEU A C 1
ATOM 971 O O . LEU A 1 125 ? 6.821 12.810 47.655 1.00 21.48 552 LEU A O 1
ATOM 976 N N . ASN A 1 126 ? 5.750 14.072 49.174 1.00 22.97 553 ASN A N 1
ATOM 977 C CA . ASN A 1 126 ? 4.460 13.457 48.911 1.00 22.99 553 ASN A CA 1
ATOM 978 C C . ASN A 1 126 ? 4.031 13.722 47.465 1.00 21.78 553 ASN A C 1
ATOM 979 O O . ASN A 1 126 ? 3.503 12.835 46.793 1.00 23.55 553 ASN A O 1
ATOM 984 N N . PHE A 1 127 ? 4.264 14.942 46.988 1.00 20.26 554 PHE A N 1
ATOM 985 C CA . PHE A 1 127 ? 3.914 15.298 45.617 1.00 20.02 554 PHE A CA 1
ATOM 986 C C . PHE A 1 127 ? 4.709 14.386 44.690 1.00 19.54 554 PHE A C 1
ATOM 987 O O . PHE A 1 127 ? 4.150 13.734 43.810 1.00 19.95 554 PHE A O 1
ATOM 995 N N . PHE A 1 128 ? 6.020 14.349 44.899 1.00 18.64 555 PHE A N 1
ATOM 996 C CA . PHE A 1 128 ? 6.904 13.520 44.085 1.00 19.42 555 PHE A CA 1
ATOM 997 C C . PHE A 1 128 ? 6.444 12.062 44.008 1.00 19.11 555 PHE A C 1
ATOM 998 O O . PHE A 1 128 ? 6.413 11.469 42.931 1.00 17.92 555 PHE A O 1
ATOM 1006 N N . ASN A 1 129 ? 6.077 11.482 45.147 1.00 18.85 556 ASN A N 1
ATOM 1007 C CA . ASN A 1 129 ? 5.656 10.085 45.161 1.00 21.43 556 ASN A CA 1
ATOM 1008 C C . ASN A 1 129 ? 4.414 9.748 44.338 1.00 21.83 556 ASN A C 1
ATOM 1009 O O . ASN A 1 129 ? 4.159 8.574 44.064 1.00 23.17 556 ASN A O 1
ATOM 1014 N N . HIS A 1 130 ? 3.641 10.754 43.941 1.00 21.81 557 HIS A N 1
ATOM 1015 C CA . HIS A 1 130 ? 2.451 10.488 43.137 1.00 23.37 557 HIS A CA 1
ATOM 1016 C C . HIS A 1 130 ? 2.639 10.826 41.663 1.00 21.93 557 HIS A C 1
ATOM 1017 O O . HIS A 1 130 ? 1.688 10.766 40.886 1.00 24.13 557 HIS A O 1
ATOM 1024 N N . THR A 1 131 ? 3.864 11.167 41.273 1.00 20.03 558 THR A N 1
ATOM 1025 C CA . THR A 1 131 ? 4.137 11.541 39.883 1.00 18.89 558 THR A CA 1
ATOM 1026 C C . THR A 1 131 ? 4.522 10.364 39.002 1.00 17.94 558 THR A C 1
ATOM 1027 O O . THR A 1 131 ? 4.839 9.279 39.487 1.00 17.69 558 THR A O 1
ATOM 1031 N N . VAL A 1 132 ? 4.498 10.598 37.695 1.00 16.74 559 VAL A N 1
ATOM 1032 C CA . VAL A 1 132 ? 4.889 9.578 36.738 1.00 16.80 559 VAL A CA 1
ATOM 1033 C C . VAL A 1 132 ? 6.394 9.350 36.907 1.00 17.01 559 VAL A C 1
ATOM 1034 O O . VAL A 1 132 ? 6.886 8.232 36.728 1.00 17.33 559 VAL A O 1
ATOM 1038 N N . LEU A 1 133 ? 7.123 10.407 37.266 1.00 16.17 560 LEU A N 1
ATOM 1039 C CA . LEU A 1 133 ? 8.564 10.283 37.480 1.00 15.42 560 LEU A CA 1
ATOM 1040 C C . LEU A 1 133 ? 8.832 9.249 38.570 1.00 16.42 560 LEU A C 1
ATOM 1041 O O . LEU A 1 133 ? 9.780 8.460 38.474 1.00 15.72 560 LEU A O 1
ATOM 1046 N N . TYR A 1 134 ? 8.006 9.249 39.613 1.00 15.69 561 TYR A N 1
ATOM 1047 C CA . TYR A 1 134 ? 8.188 8.275 40.685 1.00 17.46 561 TYR A CA 1
ATOM 1048 C C . TYR A 1 134 ? 7.989 6.878 40.103 1.00 17.33 561 TYR A C 1
ATOM 1049 O O . TYR A 1 134 ? 8.794 5.973 40.331 1.00 19.83 561 TYR A O 1
ATOM 1058 N N . ARG A 1 135 ? 6.911 6.705 39.346 1.00 17.38 562 ARG A N 1
ATOM 1059 C CA . ARG A 1 135 ? 6.614 5.412 38.746 1.00 19.22 562 ARG A CA 1
ATOM 1060 C C . ARG A 1 135 ? 7.673 4.962 37.752 1.00 18.28 562 ARG A C 1
ATOM 1061 O O . ARG A 1 135 ? 7.820 3.769 37.498 1.00 16.32 562 ARG A O 1
ATOM 1069 N N . LEU A 1 136 ? 8.410 5.912 37.186 1.00 15.75 563 LEU A N 1
ATOM 1070 C CA . LEU A 1 136 ? 9.479 5.556 36.262 1.00 15.83 563 LEU A CA 1
ATOM 1071 C C . LEU A 1 136 ? 10.723 5.150 37.047 1.00 15.42 563 LEU A C 1
ATOM 1072 O O . LEU A 1 136 ? 11.113 3.980 37.072 1.00 17.17 563 LEU A O 1
ATOM 1077 N N . HIS A 1 137 ? 11.328 6.123 37.716 1.00 17.07 564 HIS A N 1
ATOM 1078 C CA . HIS A 1 137 ? 12.566 5.894 38.446 1.00 17.15 564 HIS A CA 1
ATOM 1079 C C . HIS A 1 137 ? 12.514 5.015 39.692 1.00 17.99 564 HIS A C 1
ATOM 1080 O O . HIS A 1 137 ? 13.408 4.193 39.902 1.00 20.47 564 HIS A O 1
ATOM 1095 N N . GLU A 1 139 ? 10.034 2.799 40.527 1.00 22.38 566 GLU A N 1
ATOM 1096 C CA . GLU A 1 139 ? 9.449 1.482 40.277 1.00 22.58 566 GLU A CA 1
ATOM 1097 C C . GLU A 1 139 ? 9.845 0.867 38.940 1.00 22.21 566 GLU A C 1
ATOM 1098 O O . GLU A 1 139 ? 9.274 -0.142 38.538 1.00 22.83 566 GLU A O 1
ATOM 1104 N N . ASN A 1 140 ? 10.815 1.473 38.259 1.00 20.51 567 ASN A N 1
ATOM 1105 C CA . ASN A 1 140 ? 11.274 0.987 36.959 1.00 19.10 567 ASN A CA 1
ATOM 1106 C C . ASN A 1 140 ? 10.143 0.763 35.953 1.00 18.29 567 ASN A C 1
ATOM 1107 O O . ASN A 1 140 ? 10.201 -0.150 35.132 1.00 17.70 567 ASN A O 1
ATOM 1112 N N . ALA A 1 141 ? 9.120 1.611 36.022 1.00 17.97 568 ALA A N 1
ATOM 1113 C CA . ALA A 1 141 ? 7.972 1.548 35.120 1.00 18.91 568 ALA A CA 1
ATOM 1114 C C . ALA A 1 141 ? 7.187 0.244 35.200 1.00 20.78 568 ALA A C 1
ATOM 1115 O O . ALA A 1 141 ? 6.462 -0.106 34.270 1.00 18.97 568 ALA A O 1
ATOM 1117 N N . GLU A 1 142 ? 7.316 -0.471 36.310 1.00 20.61 569 GLU A N 1
ATOM 1118 C CA . GLU A 1 142 ? 6.602 -1.734 36.460 1.00 22.90 569 GLU A CA 1
ATOM 1119 C C . GLU A 1 142 ? 5.095 -1.532 36.393 1.00 23.21 569 GLU A C 1
ATOM 1120 O O . GLU A 1 142 ? 4.367 -2.404 35.916 1.00 25.20 569 GLU A O 1
ATOM 1122 N N . ASN A 1 143 ? 4.630 -0.380 36.866 1.00 22.91 570 ASN A N 1
ATOM 1123 C CA . ASN A 1 143 ? 3.207 -0.072 36.872 1.00 24.90 570 ASN A CA 1
ATOM 1124 C C . ASN A 1 143 ? 2.797 0.925 35.800 1.00 23.77 570 ASN A C 1
ATOM 1125 O O . ASN A 1 143 ? 1.764 1.580 35.916 1.00 23.75 570 ASN A O 1
ATOM 1130 N N . LEU A 1 144 ? 3.617 1.043 34.761 1.00 21.86 571 LEU A N 1
ATOM 1131 C CA . LEU A 1 144 ? 3.329 1.942 33.648 1.00 20.94 571 LEU A CA 1
ATOM 1132 C C . LEU A 1 144 ? 3.149 1.085 32.400 1.00 22.10 571 LEU A C 1
ATOM 1133 O O . LEU A 1 144 ? 3.964 0.210 32.127 1.00 24.40 571 LEU A O 1
ATOM 1138 N N . THR A 1 145 ? 2.087 1.337 31.643 1.00 22.09 572 THR A N 1
ATOM 1139 C CA . THR A 1 145 ? 1.825 0.543 30.446 1.00 22.66 572 THR A CA 1
ATOM 1140 C C . THR A 1 145 ? 2.477 1.068 29.170 1.00 21.25 572 THR A C 1
ATOM 1141 O O . THR A 1 145 ? 2.651 0.317 28.213 1.00 20.51 572 THR A O 1
ATOM 1145 N N . HIS A 1 146 ? 2.845 2.345 29.155 1.00 19.97 573 HIS A N 1
ATOM 1146 C CA . HIS A 1 146 ? 3.435 2.941 27.960 1.00 19.88 573 HIS A CA 1
ATOM 1147 C C . HIS A 1 146 ? 4.937 3.190 28.020 1.00 18.49 573 HIS A C 1
ATOM 1148 O O . HIS A 1 146 ? 5.498 3.800 27.112 1.00 19.85 573 HIS A O 1
ATOM 1155 N N . PHE A 1 147 ? 5.589 2.713 29.074 1.00 17.92 574 PHE A N 1
ATOM 1156 C CA . PHE A 1 147 ? 7.024 2.921 29.227 1.00 15.95 574 PHE A CA 1
ATOM 1157 C C . PHE A 1 147 ? 7.725 1.655 29.684 1.00 17.11 574 PHE A C 1
ATOM 1158 O O . PHE A 1 147 ? 7.245 0.959 30.575 1.00 18.65 574 PHE A O 1
ATOM 1166 N N . ARG A 1 148 ? 8.864 1.366 29.064 1.00 16.64 575 ARG A N 1
ATOM 1167 C CA . ARG A 1 148 ? 9.642 0.181 29.393 1.00 17.42 575 ARG A CA 1
ATOM 1168 C C . ARG A 1 148 ? 11.108 0.523 29.677 1.00 16.15 575 ARG A C 1
ATOM 1169 O O . ARG A 1 148 ? 11.764 1.186 28.876 1.00 15.52 575 ARG A O 1
ATOM 1177 N N . LEU A 1 149 ? 11.621 0.080 30.822 1.00 16.31 576 LEU A N 1
ATOM 1178 C CA . LEU A 1 149 ? 13.023 0.322 31.146 1.00 16.22 576 LEU A CA 1
ATOM 1179 C C . LEU A 1 149 ? 13.851 -0.561 30.214 1.00 16.98 576 LEU A C 1
ATOM 1180 O O . LEU A 1 149 ? 13.677 -1.785 30.196 1.00 17.78 576 LEU A O 1
ATOM 1185 N N . VAL A 1 150 ? 14.741 0.051 29.438 1.00 15.67 577 VAL A N 1
ATOM 1186 C CA . VAL A 1 150 ? 15.564 -0.705 28.499 1.00 18.39 577 VAL A CA 1
ATOM 1187 C C . VAL A 1 150 ? 17.070 -0.642 28.720 1.00 18.95 577 VAL A C 1
ATOM 1188 O O . VAL A 1 150 ? 17.807 -1.476 28.189 1.00 20.16 577 VAL A O 1
ATOM 1192 N N . LYS A 1 151 ? 17.541 0.331 29.492 1.00 18.35 578 LYS A N 1
ATOM 1193 C CA . LYS A 1 151 ? 18.976 0.438 29.723 1.00 19.17 578 LYS A CA 1
ATOM 1194 C C . LYS A 1 151 ? 19.272 1.261 30.966 1.00 20.32 578 LYS A C 1
ATOM 1195 O O . LYS A 1 151 ? 18.494 2.137 31.340 1.00 18.95 578 LYS A O 1
ATOM 1201 N N . GLU A 1 152 ? 20.402 0.970 31.600 1.00 20.38 579 GLU A N 1
ATOM 1202 C CA . GLU A 1 152 ? 20.819 1.680 32.801 1.00 22.77 579 GLU A CA 1
ATOM 1203 C C . GLU A 1 152 ? 22.326 1.878 32.808 1.00 23.41 579 GLU A C 1
ATOM 1204 O O . GLU A 1 152 ? 23.084 0.979 32.444 1.00 24.93 579 GLU A O 1
ATOM 1210 N N . PHE A 1 153 ? 22.750 3.064 33.224 1.00 23.50 580 PHE A N 1
ATOM 1211 C CA . PHE A 1 153 ? 24.165 3.410 33.306 1.00 23.24 580 PHE A CA 1
ATOM 1212 C C . PHE A 1 153 ? 24.306 4.100 34.651 1.00 23.43 580 PHE A C 1
ATOM 1213 O O . PHE A 1 153 ? 24.068 5.299 34.768 1.00 23.56 580 PHE A O 1
ATOM 1221 N N . GLY A 1 154 ? 24.685 3.337 35.672 1.00 24.02 581 GLY A N 1
ATOM 1222 C CA . GLY A 1 154 ? 24.784 3.911 37.000 1.00 23.92 581 GLY A CA 1
ATOM 1223 C C . GLY A 1 154 ? 23.343 4.086 37.444 1.00 22.97 581 GLY A C 1
ATOM 1224 O O . GLY A 1 154 ? 22.576 3.123 37.437 1.00 23.86 581 GLY A O 1
ATOM 1225 N N . ASP A 1 155 ? 22.953 5.302 37.812 1.00 22.10 582 ASP A N 1
ATOM 1226 C CA . ASP A 1 155 ? 21.572 5.534 38.218 1.00 21.30 582 ASP A CA 1
ATOM 1227 C C . ASP A 1 155 ? 20.796 6.237 37.110 1.00 21.53 582 ASP A C 1
ATOM 1228 O O . ASP A 1 155 ? 19.657 6.658 37.307 1.00 20.33 582 ASP A O 1
ATOM 1233 N N . VAL A 1 156 ? 21.423 6.367 35.945 1.00 19.11 583 VAL A N 1
ATOM 1234 C CA . VAL A 1 156 ? 20.768 6.980 34.796 1.00 18.70 583 VAL A CA 1
ATOM 1235 C C . VAL A 1 156 ? 19.951 5.859 34.155 1.00 19.02 583 VAL A C 1
ATOM 1236 O O . VAL A 1 156 ? 20.509 4.841 33.741 1.00 21.34 583 VAL A O 1
ATOM 1240 N N . LYS A 1 157 ? 18.636 6.041 34.085 1.00 17.60 584 LYS A N 1
ATOM 1241 C CA . LYS A 1 157 ? 17.760 5.021 33.514 1.00 17.38 584 LYS A CA 1
ATOM 1242 C C . LYS A 1 157 ? 17.143 5.484 32.200 1.00 17.78 584 LYS A C 1
ATOM 1243 O O . LYS A 1 157 ? 16.634 6.598 32.108 1.00 17.95 584 LYS A O 1
ATOM 1249 N N . ILE A 1 158 ? 17.195 4.620 31.189 1.00 14.79 585 ILE A N 1
ATOM 1250 C CA . ILE A 1 158 ? 16.633 4.935 29.880 1.00 16.60 585 ILE A CA 1
ATOM 1251 C C . ILE A 1 158 ? 15.364 4.120 29.667 1.00 15.60 585 ILE A C 1
ATOM 1252 O O . ILE A 1 158 ? 15.385 2.892 29.729 1.00 14.60 585 ILE A O 1
ATOM 1257 N N . PHE A 1 159 ? 14.260 4.819 29.430 1.00 13.95 586 PHE A N 1
ATOM 1258 C CA . PHE A 1 159 ? 12.967 4.187 29.203 1.00 13.84 586 PHE A CA 1
ATOM 1259 C C . PHE A 1 159 ? 12.563 4.394 27.753 1.00 16.02 586 PHE A C 1
ATOM 1260 O O . PHE A 1 159 ? 12.762 5.471 27.197 1.00 15.55 586 PHE A O 1
ATOM 1268 N N . GLU A 1 160 ? 12.007 3.360 27.136 1.00 14.51 587 GLU A N 1
ATOM 1269 C CA . GLU A 1 160 ? 11.553 3.491 25.762 1.00 15.21 587 GLU A CA 1
ATOM 1270 C C . GLU A 1 160 ? 10.042 3.656 25.789 1.00 16.47 587 GLU A C 1
ATOM 1271 O O . GLU A 1 160 ? 9.343 2.999 26.565 1.00 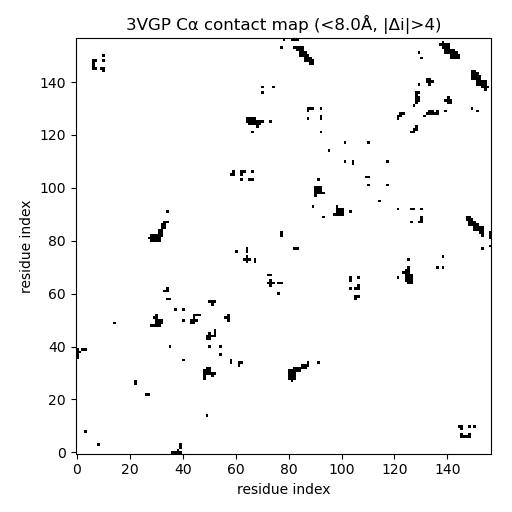16.55 587 GLU A O 1
ATOM 1277 N N . VAL A 1 161 ? 9.540 4.561 24.962 1.00 14.32 588 VAL A N 1
ATOM 1278 C CA . VAL A 1 161 ? 8.108 4.790 24.880 1.00 16.53 588 VAL A CA 1
ATOM 1279 C C . VAL A 1 161 ? 7.511 3.655 24.052 1.00 17.20 588 VAL A C 1
ATOM 1280 O O . VAL A 1 161 ? 7.923 3.424 22.917 1.00 18.50 588 VAL A O 1
ATOM 1284 N N . VAL A 1 162 ? 6.548 2.946 24.628 1.00 16.99 589 VAL A N 1
ATOM 1285 C CA . VAL A 1 162 ? 5.908 1.828 23.946 1.00 18.79 589 VAL A CA 1
ATOM 1286 C C . VAL A 1 162 ? 4.902 2.339 22.926 1.00 20.36 589 VAL A C 1
ATOM 1287 O O . VAL A 1 162 ? 3.909 2.969 23.286 1.00 19.97 589 VAL A O 1
ATOM 1291 N N . GLY A 1 163 ? 5.169 2.067 21.654 1.00 21.44 590 GLY A N 1
ATOM 1292 C CA . GLY A 1 163 ? 4.270 2.508 20.606 1.00 22.82 590 GLY A CA 1
ATOM 1293 C C . GLY A 1 163 ? 4.732 3.773 19.914 1.00 24.57 590 GLY A C 1
ATOM 1294 O O . GLY A 1 163 ? 3.967 4.389 19.176 1.00 25.34 590 GLY A O 1
ATOM 1295 N N . SER A 1 164 ? 5.983 4.165 20.141 1.00 23.36 591 SER A N 1
ATOM 1296 C CA . SER A 1 164 ? 6.518 5.366 19.514 1.00 24.12 591 SER A CA 1
ATOM 1297 C C . SER A 1 164 ? 6.970 5.094 18.082 1.00 25.94 591 SER A C 1
ATOM 1298 O O . SER A 1 164 ? 7.454 6.043 17.432 1.00 26.66 591 SER A O 1
#

CATH classification: 3.40.50.12610

Foldseek 3Di:
DDDDDPLVVVVLVVVVVLVPDDDVLVVDFQAAEEADDVVHVVVPADSSRPAHNDNLVRLLLLLLLFLALDPVSNVVSCVNRVYFKYKDFVQCAPDLVRHCVLVSVSPVDPSVVDSVVSNVSNCRTVNVCCLCVVPVPDQWHFDDGRPRMTMIGGHPD

Organism: Archaeoglobus fulgidus (strain ATCC 49558 / DSM 4304 / JCM 9628 / NBRC 100126 / VC-16) (NCBI:txid224325)

Secondary structure (DSSP, 8-state):
-PPPPHHHHHHHH--HHHHT----TTSS-S-------HHHHTTT-STT-SS-SSHHHHHHHHHHHHT-SSHHHHHHHHHHHT--EEEE-GGG---TTS-STTT--TTS--TT--HHHHHHHHHTSHHHHH--TTTT-SSEEEEEEETTEEEEEETT-

B-factor: mean 26.56, std 8.5, range [12.55, 55.65]